Protein AF-A0AA39MHY5-F1 (afdb_monomer_lite)

pLDDT: mean 78.63, std 19.0, range [29.89, 97.12]

Secondary structure (DSSP, 8-state):
--------------HHHHHHHHHHHHHHHSS-HHHHHHHHTPPPPPTTS-----HHHHHHHHHHHTT-SSS-HHHHHHHHHH-TTSS--TTSTTGGGGGGTT-SSS-GGG--SHHHHHHHHHHHHHHHHHHHHHHHHH---TT-TT--HHHHHHHTT--S------HHHHHT--GGGGS--

Radius of gyration: 25.55 Å; chains: 1; bounding box: 52×38×92 Å

Structure (mmCIF, N/CA/C/O backbone):
data_AF-A0AA39MHY5-F1
#
_entry.id   AF-A0AA39MHY5-F1
#
loop_
_atom_site.group_PDB
_atom_site.id
_atom_site.type_symbol
_atom_site.label_atom_id
_atom_site.label_alt_id
_atom_site.label_comp_id
_atom_site.label_asym_id
_atom_site.label_entity_id
_atom_site.label_seq_id
_atom_site.pdbx_PDB_ins_code
_atom_site.Cartn_x
_atom_site.Cartn_y
_atom_site.Cartn_z
_atom_site.occupancy
_atom_site.B_iso_or_equiv
_atom_site.auth_seq_id
_atom_site.auth_comp_id
_atom_site.auth_asym_id
_atom_site.auth_atom_id
_atom_site.pdbx_PDB_model_num
ATOM 1 N N . PHE A 1 1 ? -5.073 -15.872 57.363 1.00 37.84 1 PHE A N 1
ATOM 2 C CA . PHE A 1 1 ? -6.013 -16.044 56.240 1.00 37.84 1 PHE A CA 1
ATOM 3 C C . PHE A 1 1 ? -5.873 -14.851 55.302 1.00 37.84 1 PHE A C 1
ATOM 5 O O . PHE A 1 1 ? -6.362 -13.777 55.618 1.00 37.84 1 PHE A O 1
ATOM 12 N N . GLN A 1 2 ? -5.105 -14.996 54.217 1.00 38.94 2 GLN A N 1
ATOM 13 C CA . GLN A 1 2 ? -4.982 -13.965 53.181 1.00 38.94 2 GLN A CA 1
ATOM 14 C C . GLN A 1 2 ? -6.192 -14.073 52.256 1.00 38.94 2 GLN A C 1
ATOM 16 O O . GLN A 1 2 ? -6.377 -15.092 51.593 1.00 38.94 2 GLN A O 1
ATOM 21 N N . HIS A 1 3 ? -7.022 -13.033 52.240 1.00 42.28 3 HIS A N 1
ATOM 22 C CA . HIS A 1 3 ? -8.117 -12.915 51.291 1.00 42.28 3 HIS A CA 1
ATOM 23 C C . HIS A 1 3 ? -7.547 -12.802 49.877 1.00 42.28 3 HIS A C 1
ATOM 25 O O . HIS A 1 3 ? -6.950 -11.794 49.502 1.00 42.28 3 HIS A O 1
ATOM 31 N N . SER A 1 4 ? -7.721 -13.867 49.102 1.00 48.19 4 SER A N 1
ATOM 32 C CA . SER A 1 4 ? -7.531 -13.870 47.659 1.00 48.19 4 SER A CA 1
ATOM 33 C C . SER A 1 4 ? -8.543 -12.893 47.064 1.00 48.19 4 SER A C 1
ATOM 35 O O . SER A 1 4 ? -9.748 -13.136 47.127 1.00 48.19 4 SER A O 1
ATOM 37 N N . GLN A 1 5 ? -8.075 -11.765 46.530 1.00 49.53 5 GLN A N 1
ATOM 38 C CA . GLN A 1 5 ? -8.948 -10.895 45.751 1.00 49.53 5 GLN A CA 1
ATOM 39 C C . GLN A 1 5 ? -9.446 -11.667 44.518 1.00 49.53 5 GLN A C 1
ATOM 41 O O . GLN A 1 5 ? -8.649 -12.357 43.870 1.00 49.53 5 GLN A O 1
ATOM 46 N N . PRO A 1 6 ? -10.745 -11.588 44.187 1.00 42.88 6 PRO A N 1
ATOM 47 C CA . PRO A 1 6 ? -11.265 -12.227 42.993 1.00 42.88 6 PRO A CA 1
ATOM 48 C C . PRO A 1 6 ? -10.609 -11.581 41.772 1.00 42.88 6 PRO A C 1
ATOM 50 O O . PRO A 1 6 ? -10.569 -10.357 41.649 1.00 42.88 6 PRO A O 1
ATOM 53 N N . ARG A 1 7 ? -10.085 -12.410 40.863 1.00 46.78 7 ARG A N 1
ATOM 54 C CA . ARG A 1 7 ? -9.694 -11.961 39.525 1.00 46.78 7 ARG A CA 1
ATOM 55 C C . ARG A 1 7 ? -10.945 -11.392 38.867 1.00 46.78 7 ARG A C 1
ATOM 57 O O . ARG A 1 7 ? -11.808 -12.149 38.433 1.00 46.78 7 ARG A O 1
ATOM 64 N N . ILE A 1 8 ? -11.041 -10.067 38.832 1.00 46.19 8 ILE A N 1
ATOM 65 C CA . ILE A 1 8 ? -12.005 -9.356 38.005 1.00 46.19 8 ILE A CA 1
ATOM 66 C C . ILE A 1 8 ? -11.677 -9.787 36.578 1.00 46.19 8 ILE A C 1
ATOM 68 O O . ILE A 1 8 ? -10.633 -9.431 36.032 1.00 46.19 8 ILE A O 1
ATOM 72 N N . HIS A 1 9 ? -12.510 -10.661 36.018 1.00 48.62 9 HIS A N 1
ATOM 73 C CA . HIS A 1 9 ? -12.473 -10.945 34.597 1.00 48.62 9 HIS A CA 1
ATOM 74 C C . HIS A 1 9 ? -12.696 -9.606 33.901 1.00 48.62 9 HIS A C 1
ATOM 76 O O . HIS A 1 9 ? -13.787 -9.051 34.002 1.00 48.62 9 HIS A O 1
ATOM 82 N N . SER A 1 10 ? -11.666 -9.070 33.241 1.00 57.50 10 SER A N 1
ATOM 83 C CA . SER A 1 10 ? -11.870 -7.951 32.328 1.00 57.50 10 SER A CA 1
ATOM 84 C C . SER A 1 10 ? -12.930 -8.396 31.327 1.00 57.50 10 SER A C 1
ATOM 86 O O . SER A 1 10 ? -12.810 -9.491 30.756 1.00 57.50 10 SER A O 1
ATOM 88 N N . GLU A 1 11 ? -13.979 -7.595 31.158 1.00 59.25 11 GLU A N 1
ATOM 89 C CA . GLU A 1 11 ? -15.003 -7.850 30.154 1.00 59.25 11 GLU A CA 1
ATOM 90 C C . GLU A 1 11 ? -14.309 -8.147 28.821 1.00 59.25 11 GLU A C 1
ATOM 92 O O . GLU A 1 11 ? -13.326 -7.504 28.439 1.00 59.25 11 GLU A O 1
ATOM 97 N N . LYS A 1 12 ? -14.727 -9.229 28.158 1.00 66.69 12 LYS A N 1
ATOM 98 C CA . LYS A 1 12 ? -14.141 -9.615 26.876 1.00 66.69 12 LYS A CA 1
ATOM 99 C C . LYS A 1 12 ? -14.577 -8.578 25.849 1.00 66.69 12 LYS A C 1
ATOM 101 O O . LYS A 1 12 ? -15.608 -8.766 25.214 1.00 66.69 12 LYS A O 1
ATOM 106 N N . HIS A 1 13 ? -13.776 -7.530 25.686 1.00 73.12 13 HIS A N 1
ATOM 107 C CA . HIS A 1 13 ? -14.016 -6.525 24.664 1.00 73.12 13 HIS A CA 1
ATOM 108 C C . HIS A 1 13 ? -14.178 -7.187 23.300 1.00 73.12 13 HIS A C 1
ATOM 110 O O . HIS A 1 13 ? -13.369 -8.049 22.909 1.00 73.12 13 HIS A O 1
ATOM 116 N N . SER A 1 14 ? -15.222 -6.781 22.580 1.00 90.56 14 SER A N 1
ATOM 117 C CA . SER A 1 14 ? -15.413 -7.209 21.200 1.00 90.56 14 SER A CA 1
ATOM 118 C C . SER A 1 14 ? -14.235 -6.725 20.337 1.00 90.56 14 SER A C 1
ATOM 120 O O . SER A 1 14 ? -13.555 -5.756 20.686 1.00 90.56 14 SER A O 1
ATOM 122 N N . PRO A 1 15 ? -13.932 -7.379 19.200 1.00 88.06 15 PRO A N 1
ATOM 123 C CA . PRO A 1 15 ? -12.872 -6.911 18.305 1.00 88.06 15 PRO A CA 1
ATOM 124 C C . PRO A 1 15 ? -13.032 -5.442 17.883 1.00 88.06 15 PRO A C 1
ATOM 126 O O . PRO A 1 15 ? -12.032 -4.752 17.709 1.00 88.06 15 PRO A O 1
ATOM 129 N N . ASN A 1 16 ? -14.275 -4.968 17.765 1.00 90.88 16 ASN A N 1
ATOM 130 C CA . ASN A 1 16 ? -14.584 -3.586 17.407 1.00 90.88 16 ASN A CA 1
ATOM 131 C C . ASN A 1 16 ? -14.290 -2.618 18.556 1.00 90.88 16 ASN A C 1
ATOM 133 O O . ASN A 1 16 ? -13.691 -1.581 18.313 1.00 90.88 16 ASN A O 1
ATOM 137 N N . GLU A 1 17 ? -14.631 -2.970 19.797 1.00 93.12 17 GLU A N 1
ATOM 138 C CA . GLU A 1 17 ? -14.295 -2.144 20.968 1.00 93.12 17 GLU A CA 1
ATOM 139 C C . GLU A 1 17 ? -12.784 -2.005 21.147 1.00 93.12 17 GLU A C 1
ATOM 141 O O . GLU A 1 17 ? -12.287 -0.905 21.363 1.00 93.12 17 GLU A O 1
ATOM 146 N N . LYS A 1 18 ? -12.037 -3.105 20.973 1.00 92.31 18 LYS A N 1
ATOM 147 C CA . LYS A 1 18 ? -10.566 -3.066 21.008 1.00 92.31 18 LYS A CA 1
ATOM 148 C C . LYS A 1 18 ? -9.991 -2.169 19.917 1.00 92.31 18 LYS A C 1
ATOM 150 O O . LYS A 1 18 ? -8.970 -1.526 20.128 1.00 92.31 18 LYS A O 1
ATOM 155 N N . MET A 1 19 ? -10.605 -2.174 18.734 1.00 93.81 19 MET A N 1
ATOM 156 C CA . MET A 1 19 ? -10.189 -1.307 17.636 1.00 93.81 19 MET A CA 1
ATOM 157 C C . MET A 1 19 ? -10.476 0.159 17.965 1.00 93.81 19 MET A C 1
ATOM 159 O O . MET A 1 19 ? -9.593 0.990 17.783 1.00 93.81 19 MET A O 1
ATOM 163 N N . GLU A 1 20 ? -11.669 0.465 18.476 1.00 94.62 20 GLU A N 1
ATOM 164 C CA . GLU A 1 20 ? -12.068 1.831 18.824 1.00 94.62 20 GLU A CA 1
ATOM 165 C C . GLU A 1 20 ? -11.138 2.429 19.884 1.00 94.62 20 GLU A C 1
ATOM 167 O O . GLU A 1 20 ? -10.606 3.514 19.681 1.00 94.62 20 GLU A O 1
ATOM 172 N N . GLU A 1 21 ? -10.824 1.678 20.945 1.00 95.50 21 GLU A N 1
ATOM 173 C CA . GLU A 1 21 ? -9.896 2.119 21.995 1.00 95.50 21 GLU A CA 1
ATOM 174 C C . GLU A 1 21 ? -8.511 2.485 21.428 1.00 95.50 21 GLU A C 1
ATOM 176 O O . GLU A 1 21 ? -7.915 3.506 21.784 1.00 95.50 21 GLU A O 1
ATOM 181 N N . VAL A 1 22 ? -7.995 1.675 20.498 1.00 94.44 22 VAL A N 1
ATOM 182 C CA . VAL A 1 22 ? -6.712 1.946 19.835 1.00 94.44 22 VAL A CA 1
ATOM 183 C C . VAL A 1 22 ? -6.807 3.181 18.937 1.00 94.44 22 VAL A C 1
ATOM 185 O O . VAL A 1 22 ? -5.886 4.001 18.933 1.00 94.44 22 VAL A O 1
ATOM 188 N N . LEU A 1 23 ? -7.899 3.340 18.186 1.00 94.50 23 LEU A N 1
ATOM 189 C CA . LEU A 1 23 ? -8.106 4.500 17.318 1.00 94.50 23 LEU A CA 1
ATOM 190 C C . LEU A 1 23 ? -8.244 5.794 18.126 1.00 94.50 23 LEU A C 1
ATOM 192 O O . LEU A 1 23 ? -7.637 6.799 17.753 1.00 94.50 23 LEU A O 1
ATOM 196 N N . GLU A 1 24 ? -8.951 5.766 19.255 1.00 95.44 24 GLU A N 1
ATOM 197 C CA . GLU A 1 24 ? -9.045 6.889 20.190 1.00 95.44 24 GLU A CA 1
ATOM 198 C C . GLU A 1 24 ? -7.672 7.260 20.758 1.00 95.44 24 GLU A C 1
ATOM 200 O O . GLU A 1 24 ? -7.298 8.438 20.780 1.00 95.44 24 GLU A O 1
ATOM 205 N N . ALA A 1 25 ? -6.881 6.265 21.169 1.00 95.75 25 ALA A N 1
ATOM 206 C CA . ALA A 1 25 ? -5.531 6.496 21.669 1.00 95.75 25 ALA A CA 1
ATOM 207 C C . ALA A 1 25 ? -4.626 7.129 20.601 1.00 95.75 25 ALA A C 1
ATOM 209 O O . ALA A 1 25 ? -3.896 8.074 20.906 1.00 95.75 25 ALA A O 1
ATOM 210 N N . ILE A 1 26 ? -4.698 6.653 19.353 1.00 95.88 26 ILE A N 1
ATOM 211 C CA . ILE A 1 26 ? -3.945 7.224 18.229 1.00 95.88 26 ILE A CA 1
ATOM 212 C C . ILE A 1 26 ? -4.394 8.661 17.966 1.00 95.88 26 ILE A C 1
ATOM 214 O O . ILE A 1 26 ? -3.545 9.542 17.907 1.00 95.88 26 ILE A O 1
ATOM 218 N N . ASN A 1 27 ? -5.702 8.914 17.874 1.00 94.69 27 ASN A N 1
ATOM 219 C CA . ASN A 1 27 ? -6.253 10.245 17.604 1.00 94.69 27 ASN A CA 1
ATOM 220 C C . ASN A 1 27 ? -5.936 11.262 18.715 1.00 94.69 27 ASN A C 1
ATOM 222 O O . ASN A 1 27 ? -5.862 12.460 18.462 1.00 94.69 27 ASN A O 1
ATOM 226 N N . ARG A 1 28 ? -5.739 10.795 19.955 1.00 96.44 28 ARG A N 1
ATOM 227 C CA . ARG A 1 28 ? -5.335 11.641 21.087 1.00 96.44 28 ARG A CA 1
ATOM 228 C C . ARG A 1 28 ? -3.835 11.942 21.109 1.00 96.44 28 ARG A C 1
ATOM 230 O O . ARG A 1 28 ? -3.448 13.016 21.559 1.00 96.44 28 ARG A O 1
ATOM 237 N N . LEU A 1 29 ? -2.994 10.977 20.731 1.00 96.12 29 LEU A N 1
ATOM 238 C CA . LEU A 1 29 ? -1.537 11.049 20.919 1.00 96.12 29 LEU A CA 1
ATOM 239 C C . LEU A 1 29 ? -0.765 11.441 19.651 1.00 96.12 29 LEU A C 1
ATOM 241 O O . LEU A 1 29 ? 0.384 11.864 19.758 1.00 96.12 29 LEU A O 1
ATOM 245 N N . TYR A 1 30 ? -1.370 11.292 18.474 1.00 95.06 30 TYR A N 1
ATOM 246 C CA . TYR A 1 30 ? -0.745 11.527 17.175 1.00 95.06 30 TYR A CA 1
ATOM 247 C C . TYR A 1 30 ? -1.695 12.291 16.251 1.00 95.06 30 TYR A C 1
ATOM 249 O O . TYR A 1 30 ? -2.907 12.115 16.306 1.00 95.06 30 TYR A O 1
ATOM 257 N N . ASP A 1 31 ? -1.137 13.067 15.320 1.00 93.88 31 ASP A N 1
ATOM 258 C CA . ASP A 1 31 ? -1.939 13.838 14.355 1.00 93.88 31 ASP A CA 1
ATOM 259 C C . ASP A 1 31 ? -2.717 12.949 13.374 1.00 93.88 31 ASP A C 1
ATOM 261 O O . ASP A 1 31 ? -3.699 13.367 12.763 1.00 93.88 31 ASP A O 1
ATOM 265 N N . SER A 1 32 ? -2.231 11.726 13.145 1.00 93.56 32 SER A N 1
ATOM 266 C CA . SER A 1 32 ? -2.868 10.756 12.260 1.00 93.56 32 SER A CA 1
ATOM 267 C C . SER A 1 32 ? -2.348 9.342 12.502 1.00 93.56 32 SER A C 1
ATOM 269 O O . SER A 1 32 ? -1.254 9.137 13.035 1.00 93.56 32 SER A O 1
ATOM 271 N N . PHE A 1 33 ? -3.084 8.354 11.983 1.00 93.75 33 PHE A N 1
ATOM 272 C CA . PHE A 1 33 ? -2.588 6.980 11.870 1.00 93.75 33 PHE A CA 1
ATOM 273 C C . PHE A 1 33 ? -1.264 6.899 11.094 1.00 93.75 33 PHE A C 1
ATOM 275 O O . PHE A 1 33 ? -0.402 6.099 11.441 1.00 93.75 33 PHE A O 1
ATOM 282 N N . GLY A 1 34 ? -1.076 7.739 10.068 1.00 92.94 34 GLY A N 1
ATOM 283 C CA . GLY A 1 34 ? 0.166 7.784 9.293 1.00 92.94 34 GLY A CA 1
ATOM 284 C C . GLY A 1 34 ? 1.367 8.218 10.136 1.00 92.94 34 GLY A C 1
ATOM 285 O O . GLY A 1 34 ? 2.413 7.582 10.066 1.00 92.94 34 GLY A O 1
ATOM 286 N N . HIS A 1 35 ? 1.198 9.238 10.984 1.00 93.94 35 HIS A N 1
ATOM 287 C CA . HIS A 1 35 ? 2.237 9.681 11.919 1.00 93.94 35 HIS A CA 1
ATOM 288 C C . HIS A 1 35 ? 2.597 8.546 12.894 1.00 93.94 35 HIS A C 1
ATOM 290 O O . HIS A 1 35 ? 3.767 8.180 13.005 1.00 93.94 35 HIS A O 1
ATOM 296 N N . PHE A 1 36 ? 1.594 7.911 13.511 1.00 95.19 36 PHE A N 1
ATOM 297 C CA . PHE A 1 36 ? 1.815 6.740 14.365 1.00 95.19 36 PHE A CA 1
ATOM 298 C C . PHE A 1 36 ? 2.563 5.615 13.632 1.00 95.19 36 PHE A C 1
ATOM 300 O O . PHE A 1 36 ? 3.546 5.093 14.151 1.00 95.19 36 PHE A O 1
ATOM 307 N N . ALA A 1 37 ? 2.131 5.252 12.420 1.00 93.88 37 ALA A N 1
ATOM 308 C CA . ALA A 1 37 ? 2.734 4.168 11.651 1.00 93.88 37 ALA A CA 1
ATOM 309 C C . ALA A 1 37 ? 4.198 4.458 11.284 1.00 93.88 37 ALA A C 1
ATOM 311 O O . ALA A 1 37 ? 5.024 3.551 11.355 1.00 93.88 37 ALA A O 1
ATOM 312 N N . CYS A 1 38 ? 4.535 5.706 10.940 1.00 92.06 38 CYS A N 1
ATOM 313 C CA . CYS A 1 38 ? 5.914 6.115 10.668 1.00 92.06 38 CYS A CA 1
ATOM 314 C C . CYS A 1 38 ? 6.813 5.978 11.903 1.00 92.06 38 CYS A C 1
ATOM 316 O O . CYS A 1 38 ? 7.908 5.437 11.790 1.00 92.06 38 CYS A O 1
ATOM 318 N N . GLU A 1 39 ? 6.358 6.417 13.081 1.00 90.88 39 GLU A N 1
ATOM 319 C CA . GLU A 1 39 ? 7.127 6.253 14.324 1.00 90.88 39 GLU A CA 1
ATOM 320 C C . GLU A 1 39 ? 7.184 4.780 14.769 1.00 90.88 39 GLU A C 1
ATOM 322 O O . GLU A 1 39 ? 8.220 4.309 15.233 1.00 90.88 39 GLU A O 1
ATOM 327 N N . PHE A 1 40 ? 6.115 4.005 14.559 1.00 91.81 40 PHE A N 1
ATOM 328 C CA . PHE A 1 40 ? 6.108 2.569 14.844 1.00 91.81 40 PHE A CA 1
ATOM 329 C C . PHE A 1 40 ? 7.067 1.781 13.937 1.00 91.81 40 PHE A C 1
ATOM 331 O O . PHE A 1 40 ? 7.712 0.847 14.404 1.00 91.81 40 PHE A O 1
ATOM 338 N N . LEU A 1 41 ? 7.185 2.147 12.660 1.00 91.94 41 LEU A N 1
ATOM 339 C CA . LEU A 1 41 ? 8.039 1.463 11.678 1.00 91.94 41 LEU A CA 1
ATOM 340 C C . LEU A 1 41 ? 9.445 2.065 11.553 1.00 91.94 41 LEU A C 1
ATOM 342 O O . LEU A 1 41 ? 10.215 1.630 10.699 1.00 91.94 41 LEU A O 1
ATOM 346 N N . LYS A 1 42 ? 9.780 3.063 12.372 1.00 87.69 42 LYS A N 1
ATOM 347 C CA . LYS A 1 42 ? 11.084 3.722 12.352 1.00 87.69 42 LYS A CA 1
ATOM 348 C C . LYS A 1 42 ? 12.196 2.723 12.657 1.00 87.69 42 LYS A C 1
ATOM 350 O O . LYS A 1 42 ? 12.103 1.948 13.610 1.00 87.69 42 LYS A O 1
ATOM 355 N N . ASP A 1 43 ? 13.249 2.763 11.845 1.00 82.19 43 ASP A N 1
ATOM 356 C CA . ASP A 1 43 ? 14.394 1.873 12.005 1.00 82.19 43 ASP A CA 1
ATOM 357 C C . ASP A 1 43 ? 15.056 2.052 13.375 1.00 82.19 43 ASP A C 1
ATOM 359 O O . ASP A 1 43 ? 15.220 3.165 13.889 1.00 82.19 43 ASP A O 1
ATOM 363 N N . PHE A 1 44 ? 15.495 0.931 13.944 1.00 78.31 44 PHE A N 1
ATOM 364 C CA . PHE A 1 44 ? 16.285 0.950 15.164 1.00 78.31 44 PHE A CA 1
ATOM 365 C C . PHE A 1 44 ? 17.669 1.546 14.880 1.00 78.31 44 PHE A C 1
ATOM 367 O O . PHE A 1 44 ? 18.288 1.211 13.862 1.00 78.31 44 PHE A O 1
ATOM 374 N N . PRO A 1 45 ? 18.186 2.404 15.775 1.00 74.94 45 PRO A N 1
ATOM 375 C CA . PRO A 1 45 ? 19.517 2.966 15.620 1.00 74.94 45 PRO A CA 1
ATOM 376 C C . PRO A 1 45 ? 20.578 1.875 15.438 1.00 74.94 45 PRO A C 1
ATOM 378 O O . PRO A 1 45 ? 20.525 0.802 16.047 1.00 74.94 45 PRO A O 1
ATOM 381 N N . ARG A 1 46 ? 21.585 2.161 14.607 1.00 69.25 46 ARG A N 1
ATOM 382 C CA . ARG A 1 46 ? 22.759 1.285 14.477 1.00 69.25 46 ARG A CA 1
ATOM 383 C C . ARG A 1 46 ? 23.552 1.295 15.789 1.00 69.25 46 ARG A C 1
ATOM 385 O O . ARG A 1 46 ? 23.432 2.228 16.574 1.00 69.25 46 ARG A O 1
ATOM 392 N N . ARG A 1 47 ? 24.387 0.265 15.994 1.00 60.31 47 ARG A N 1
ATOM 393 C CA . ARG A 1 47 ? 25.100 -0.140 17.237 1.00 60.31 47 ARG A CA 1
ATOM 394 C C . ARG A 1 47 ? 25.864 0.935 18.054 1.00 60.31 47 ARG A C 1
ATOM 396 O O . ARG A 1 47 ? 26.482 0.570 19.046 1.00 60.31 47 ARG A O 1
ATOM 403 N N . SER A 1 48 ? 25.832 2.215 17.693 1.00 61.91 48 SER A N 1
ATOM 404 C CA . SER A 1 48 ? 26.471 3.321 18.417 1.00 61.91 48 SER A CA 1
ATOM 405 C C . SER A 1 48 ? 25.493 4.358 18.987 1.00 61.91 48 SER A C 1
ATOM 407 O O . SER A 1 48 ? 25.902 5.153 19.831 1.00 61.91 48 SER A O 1
ATOM 409 N N . ASP A 1 49 ? 24.232 4.371 18.553 1.00 72.88 49 ASP A N 1
ATOM 410 C CA . ASP A 1 49 ? 23.270 5.394 18.966 1.00 72.88 49 ASP A CA 1
ATOM 411 C C . ASP A 1 49 ? 22.387 4.894 20.113 1.00 72.88 49 ASP A C 1
ATOM 413 O O . ASP A 1 49 ? 22.021 3.716 20.189 1.00 72.88 49 ASP A O 1
ATOM 417 N N . LYS A 1 50 ? 22.037 5.802 21.030 1.00 74.75 50 LYS A N 1
ATOM 418 C CA . LYS A 1 50 ? 21.147 5.484 22.148 1.00 74.75 50 LYS A CA 1
ATOM 419 C C . LYS A 1 50 ? 19.762 5.151 21.604 1.00 74.75 50 LYS A C 1
ATOM 421 O O . LYS A 1 50 ? 19.056 6.016 21.090 1.00 74.75 50 LYS A O 1
ATOM 426 N N . ASP A 1 51 ? 19.376 3.892 21.752 1.00 76.69 51 ASP A N 1
ATOM 427 C CA . ASP A 1 51 ? 18.064 3.435 21.336 1.00 76.69 51 ASP A CA 1
ATOM 428 C C . ASP A 1 51 ? 16.984 3.901 22.327 1.00 76.69 51 ASP A C 1
ATOM 430 O O . ASP A 1 51 ? 16.887 3.404 23.453 1.00 76.69 51 ASP A O 1
ATOM 434 N N . ASN A 1 52 ? 16.175 4.868 21.892 1.00 80.19 52 ASN A N 1
ATOM 435 C CA . ASN A 1 52 ? 15.086 5.453 22.674 1.00 80.19 52 ASN A CA 1
ATOM 436 C C . ASN A 1 52 ? 13.775 4.650 22.583 1.00 80.19 52 ASN A C 1
ATOM 438 O O . ASN A 1 52 ? 12.795 5.021 23.231 1.00 80.19 52 ASN A O 1
ATOM 442 N N . HIS A 1 53 ? 13.729 3.566 21.802 1.00 84.19 53 HIS A N 1
ATOM 443 C CA . HIS A 1 53 ? 12.523 2.756 21.672 1.00 84.19 53 HIS A CA 1
ATOM 444 C C . HIS A 1 53 ? 12.204 2.000 22.967 1.00 84.19 53 HIS A C 1
ATOM 446 O O . HIS A 1 53 ? 13.084 1.510 23.682 1.00 84.19 53 HIS A O 1
ATOM 452 N N . SER A 1 54 ? 10.911 1.876 23.264 1.00 87.94 54 SER A N 1
ATOM 453 C CA . SER A 1 54 ? 10.442 1.096 24.407 1.00 87.94 54 SER A CA 1
ATOM 454 C C . SER A 1 54 ? 10.658 -0.405 24.180 1.00 87.94 54 SER A C 1
ATOM 456 O O . SER A 1 54 ? 10.722 -0.884 23.047 1.00 87.94 54 SER A O 1
ATOM 458 N N . ASN A 1 55 ? 10.701 -1.185 25.265 1.00 88.06 55 ASN A N 1
ATOM 459 C CA . AS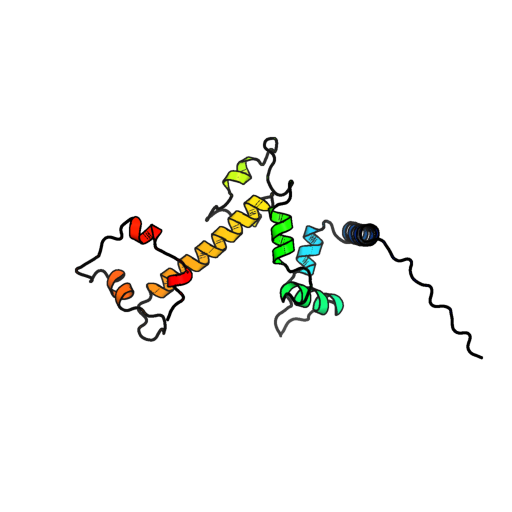N A 1 55 ? 10.772 -2.649 25.168 1.00 88.06 55 ASN A CA 1
ATOM 460 C C . ASN A 1 55 ? 9.597 -3.241 24.374 1.00 88.06 55 ASN A C 1
ATOM 462 O O . ASN A 1 55 ? 9.765 -4.235 23.673 1.00 88.06 55 ASN A O 1
ATOM 466 N N . LEU A 1 56 ? 8.418 -2.617 24.457 1.00 89.62 56 LEU A N 1
ATOM 467 C CA . LEU A 1 56 ? 7.241 -3.050 23.710 1.00 89.62 56 LEU A CA 1
ATOM 468 C C . LEU A 1 56 ? 7.431 -2.837 22.203 1.00 89.62 56 LEU A C 1
ATOM 470 O O . LEU A 1 56 ? 7.176 -3.750 21.422 1.00 89.62 56 LEU A O 1
ATOM 474 N N . HIS A 1 57 ? 7.937 -1.670 21.800 1.00 89.25 57 HIS A N 1
ATOM 475 C CA . HIS A 1 57 ? 8.218 -1.361 20.396 1.00 89.25 57 HIS A CA 1
ATOM 476 C C . HIS A 1 57 ? 9.258 -2.323 19.801 1.00 89.25 57 HIS A C 1
ATOM 478 O O . HIS A 1 57 ? 9.004 -2.938 18.763 1.00 89.25 57 HIS A O 1
ATOM 484 N N . ARG A 1 58 ? 10.350 -2.574 20.537 1.00 87.31 58 ARG A N 1
ATOM 485 C CA . ARG A 1 58 ? 11.390 -3.556 20.176 1.00 87.31 58 ARG A CA 1
ATOM 486 C C . ARG A 1 58 ? 10.880 -4.989 20.049 1.00 87.31 58 ARG A C 1
ATOM 488 O O . ARG A 1 58 ? 11.487 -5.789 19.348 1.00 87.31 58 ARG A O 1
ATOM 495 N N . CYS A 1 59 ? 9.797 -5.333 20.735 1.00 88.50 59 CYS A N 1
ATOM 496 C CA . CYS A 1 59 ? 9.165 -6.639 20.606 1.00 88.50 59 CYS A CA 1
ATOM 497 C C . CYS A 1 59 ? 8.233 -6.672 19.386 1.00 88.50 59 CYS A C 1
ATOM 499 O O . CYS A 1 59 ? 8.347 -7.541 18.524 1.00 88.50 59 CYS A O 1
ATOM 501 N N . MET A 1 60 ? 7.331 -5.696 19.279 1.00 91.81 60 MET A N 1
ATOM 502 C CA . MET A 1 60 ? 6.238 -5.728 18.309 1.00 91.81 60 MET A CA 1
ATOM 503 C C . MET A 1 60 ? 6.690 -5.487 16.868 1.00 91.81 60 MET A C 1
ATOM 505 O O . MET A 1 60 ? 6.304 -6.257 15.985 1.00 91.81 60 MET A O 1
ATOM 509 N N . ALA A 1 61 ? 7.491 -4.447 16.613 1.00 91.06 61 ALA A N 1
ATOM 510 C CA . ALA A 1 61 ? 7.849 -4.071 15.245 1.00 91.06 61 ALA A CA 1
ATOM 511 C C . ALA A 1 61 ? 8.671 -5.172 14.539 1.00 91.06 61 ALA A C 1
ATOM 513 O O . ALA A 1 61 ? 8.269 -5.592 13.448 1.00 91.06 61 ALA A O 1
ATOM 514 N N . PRO A 1 62 ? 9.724 -5.757 15.151 1.00 90.75 62 PRO A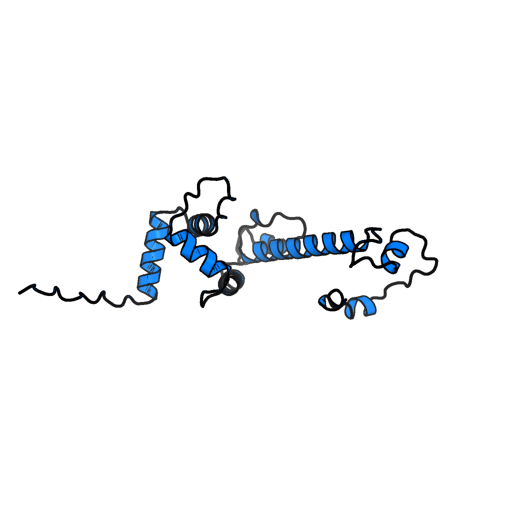 N 1
ATOM 515 C CA . PRO A 1 62 ? 10.440 -6.876 14.543 1.00 90.75 62 PRO A CA 1
ATOM 516 C C . PRO A 1 62 ? 9.580 -8.128 14.372 1.00 90.75 62 PRO A C 1
ATOM 518 O O . PRO A 1 62 ? 9.664 -8.764 13.323 1.00 90.75 62 PRO A O 1
ATOM 521 N N . CYS A 1 63 ? 8.725 -8.487 15.340 1.00 90.75 63 CYS A N 1
ATOM 522 C CA . CYS A 1 63 ? 7.830 -9.647 15.201 1.00 90.75 63 CYS A CA 1
ATOM 523 C C . CYS A 1 63 ? 6.877 -9.490 14.007 1.00 90.75 63 CYS A C 1
ATOM 525 O O . CYS A 1 63 ? 6.638 -10.443 13.260 1.00 90.75 63 CYS A O 1
ATOM 527 N N . PHE A 1 64 ? 6.349 -8.280 13.801 1.00 92.31 64 PHE A N 1
ATOM 528 C CA . PHE A 1 64 ? 5.499 -7.977 12.656 1.00 92.31 64 PHE A CA 1
ATOM 529 C C . PHE A 1 64 ? 6.278 -8.052 11.336 1.00 92.31 64 PHE A C 1
ATOM 531 O O . PHE A 1 64 ? 5.883 -8.791 10.434 1.00 92.31 64 PHE A O 1
ATOM 538 N N . LEU A 1 65 ? 7.415 -7.355 11.236 1.00 91.06 65 LEU A N 1
ATOM 539 C CA . LEU A 1 65 ? 8.202 -7.260 10.000 1.00 91.06 65 LEU A CA 1
ATOM 540 C C . LEU A 1 65 ? 8.903 -8.570 9.609 1.00 91.06 65 LEU A C 1
ATOM 542 O O . LEU A 1 65 ? 9.054 -8.849 8.423 1.00 91.06 65 LEU A O 1
ATOM 546 N N . SER A 1 66 ? 9.272 -9.407 10.582 1.00 90.50 66 SER A N 1
ATOM 547 C CA . SER A 1 66 ? 9.855 -10.73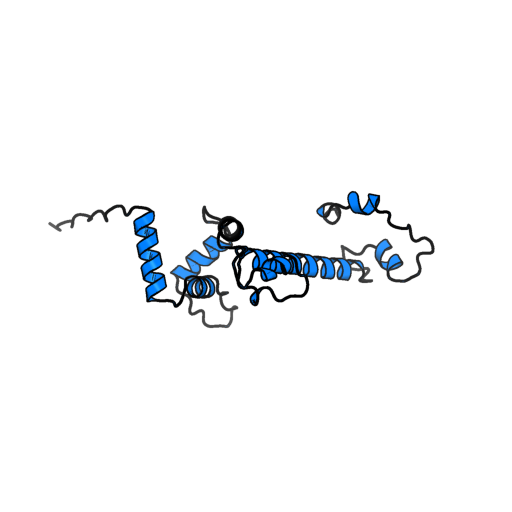8 10.343 1.00 90.50 66 SER A CA 1
ATOM 548 C C . SER A 1 66 ? 8.818 -11.825 10.033 1.00 90.50 66 SER A C 1
ATOM 550 O O . SER A 1 66 ? 9.187 -12.967 9.767 1.00 90.50 66 SER A O 1
ATOM 552 N N . GLY A 1 67 ? 7.520 -11.496 10.050 1.00 87.00 67 GLY A N 1
ATOM 553 C CA . GLY A 1 67 ? 6.448 -12.431 9.702 1.00 87.00 67 GLY A CA 1
ATOM 554 C C . GLY A 1 67 ? 6.126 -13.472 10.778 1.00 87.00 67 GLY A C 1
ATOM 555 O O . GLY A 1 67 ? 5.496 -14.479 10.464 1.00 87.00 67 GLY A O 1
ATOM 556 N N . GLN A 1 68 ? 6.524 -13.234 12.032 1.00 88.56 68 GLN A N 1
ATOM 557 C CA . GLN A 1 68 ? 6.192 -14.096 13.178 1.00 88.56 68 GLN A CA 1
ATOM 558 C C . GLN A 1 68 ? 4.741 -13.926 13.654 1.00 88.56 68 GLN A C 1
ATOM 560 O O . GLN A 1 68 ? 4.241 -14.704 14.464 1.00 88.56 68 GLN A O 1
ATOM 565 N N . THR A 1 69 ? 4.052 -12.903 13.155 1.00 91.25 69 THR A N 1
ATOM 566 C CA . THR A 1 69 ? 2.640 -12.642 13.438 1.00 91.25 69 THR A CA 1
ATOM 567 C C . THR A 1 69 ? 1.731 -13.337 12.421 1.00 91.25 69 THR A C 1
ATOM 569 O O . THR A 1 69 ? 2.118 -13.596 11.281 1.00 91.25 69 THR A O 1
ATOM 572 N N . SER A 1 70 ? 0.488 -13.629 12.819 1.00 90.12 70 SER A N 1
ATOM 573 C CA . SER A 1 70 ? -0.509 -14.251 11.933 1.00 90.12 70 SER A CA 1
ATOM 574 C C . SER A 1 70 ? -0.849 -13.375 10.722 1.00 90.12 70 SER A C 1
ATOM 576 O O . SER A 1 70 ? -1.093 -13.886 9.629 1.00 90.12 70 SER A O 1
ATOM 578 N N . GLN A 1 71 ? -0.840 -12.053 10.909 1.00 91.12 71 GLN A N 1
ATOM 579 C CA . GLN A 1 71 ? -1.052 -11.073 9.853 1.00 91.12 71 GLN A CA 1
ATOM 580 C C . GLN A 1 71 ? 0.281 -10.501 9.389 1.00 91.12 71 GLN A C 1
ATOM 582 O O . GLN A 1 71 ? 0.911 -9.715 10.086 1.00 91.12 71 GLN A O 1
ATOM 587 N N . LYS A 1 72 ? 0.697 -10.889 8.183 1.00 93.25 72 LYS A N 1
ATOM 588 C CA . LYS A 1 72 ? 1.970 -10.468 7.599 1.00 93.25 72 LYS A CA 1
ATOM 589 C C . LYS A 1 72 ? 1.881 -9.038 7.048 1.00 93.25 72 LYS A C 1
ATOM 591 O O . LYS A 1 72 ? 0.802 -8.633 6.604 1.00 93.25 72 LYS A O 1
ATOM 596 N N . PRO A 1 73 ? 3.007 -8.306 6.943 1.00 93.56 73 PRO A N 1
ATOM 597 C CA . PRO A 1 73 ? 3.031 -6.962 6.361 1.00 93.56 73 PRO A CA 1
ATOM 598 C C . PRO A 1 73 ? 2.391 -6.883 4.969 1.00 93.56 73 PRO A C 1
ATOM 600 O O . PRO A 1 73 ? 1.646 -5.950 4.673 1.00 93.56 73 PRO A O 1
ATOM 603 N N . ILE A 1 74 ? 2.591 -7.909 4.135 1.00 94.50 74 ILE A N 1
ATOM 604 C CA . ILE A 1 74 ? 1.998 -7.971 2.794 1.00 94.50 74 ILE A CA 1
ATOM 605 C C . ILE A 1 74 ? 0.463 -7.997 2.812 1.00 94.50 74 ILE A C 1
ATOM 607 O O . ILE A 1 74 ? -0.158 -7.457 1.897 1.00 94.50 74 ILE A O 1
ATOM 611 N N . HIS A 1 75 ? -0.172 -8.557 3.850 1.00 95.19 75 HIS A N 1
ATOM 612 C CA . HIS A 1 75 ? -1.632 -8.521 3.977 1.00 95.19 75 HIS A CA 1
ATOM 613 C C . HIS A 1 75 ? -2.117 -7.082 4.173 1.00 95.19 75 HIS A C 1
ATOM 615 O O . HIS A 1 75 ? -3.066 -6.661 3.517 1.00 95.19 75 HIS A O 1
ATOM 621 N N . VAL A 1 76 ? -1.423 -6.303 5.010 1.00 94.12 76 VAL A N 1
ATOM 622 C CA . VAL A 1 76 ? -1.741 -4.888 5.247 1.00 94.12 76 VAL A CA 1
ATOM 623 C C . VAL A 1 76 ? -1.561 -4.078 3.966 1.00 94.12 76 VAL A C 1
ATOM 625 O O . VAL A 1 76 ? -2.484 -3.376 3.561 1.00 94.12 76 VAL A O 1
ATOM 628 N N . VAL A 1 77 ? -0.432 -4.243 3.269 1.00 95.56 77 VAL A N 1
ATOM 629 C CA . VAL A 1 77 ? -0.182 -3.572 1.980 1.00 95.56 77 VAL A CA 1
ATOM 630 C C . VAL A 1 77 ? -1.254 -3.934 0.947 1.00 95.56 77 VAL A C 1
ATOM 632 O O . VAL A 1 77 ? -1.750 -3.060 0.241 1.00 95.56 77 VAL A O 1
ATOM 635 N N . THR A 1 78 ? -1.671 -5.201 0.891 1.00 96.25 78 THR A N 1
ATOM 636 C CA . THR A 1 78 ? -2.733 -5.663 -0.018 1.00 96.25 78 THR A CA 1
ATOM 637 C C . THR A 1 78 ? -4.082 -5.026 0.315 1.00 96.25 78 THR A C 1
ATOM 639 O O . THR A 1 78 ? -4.792 -4.578 -0.587 1.00 96.25 78 THR A O 1
ATOM 642 N N . LEU A 1 79 ? -4.436 -4.940 1.602 1.00 96.50 79 LEU A N 1
ATOM 643 C CA . LEU A 1 79 ? -5.658 -4.272 2.055 1.00 96.50 79 LEU A CA 1
ATOM 644 C C . LEU A 1 79 ? -5.631 -2.779 1.719 1.00 96.50 79 LEU A C 1
ATOM 646 O O . LEU A 1 79 ? -6.604 -2.268 1.166 1.00 96.50 79 LEU A O 1
ATOM 650 N N . MET A 1 80 ? -4.509 -2.099 1.975 1.00 96.00 80 MET A N 1
ATOM 651 C CA . MET A 1 80 ? -4.307 -0.698 1.601 1.00 96.00 80 MET A CA 1
ATOM 652 C C . MET A 1 80 ? -4.468 -0.504 0.091 1.00 96.00 80 MET A C 1
ATOM 654 O O . MET A 1 80 ? -5.232 0.356 -0.347 1.00 96.00 80 MET A O 1
ATOM 658 N N . TYR A 1 81 ? -3.812 -1.339 -0.717 1.00 96.19 81 TYR A N 1
ATOM 659 C CA . TYR A 1 81 ? -3.877 -1.264 -2.172 1.00 96.19 81 TYR A CA 1
ATOM 660 C C . TYR A 1 81 ? -5.310 -1.452 -2.685 1.00 96.19 81 TYR A C 1
ATOM 662 O O . TYR A 1 81 ? -5.802 -0.627 -3.457 1.00 96.19 81 TYR A O 1
ATOM 670 N N . ASN A 1 82 ? -6.022 -2.475 -2.210 1.00 95.94 82 ASN A N 1
ATOM 671 C CA . ASN A 1 82 ? -7.369 -2.815 -2.678 1.00 95.94 82 ASN A CA 1
ATOM 672 C C . ASN A 1 82 ? -8.481 -1.930 -2.102 1.00 95.94 82 ASN A C 1
ATOM 674 O O . ASN A 1 82 ? -9.603 -1.950 -2.610 1.00 95.94 82 ASN A O 1
ATOM 678 N N . HIS A 1 83 ? -8.187 -1.114 -1.090 1.00 96.44 83 HIS A N 1
ATOM 679 C CA . HIS A 1 83 ? -9.187 -0.280 -0.438 1.00 96.44 83 HIS A CA 1
ATOM 680 C C . HIS A 1 83 ? -9.887 0.679 -1.414 1.00 96.44 83 HIS A C 1
ATOM 682 O O . HIS A 1 83 ? -9.266 1.268 -2.295 1.00 96.44 83 HIS A O 1
ATOM 688 N N . ARG A 1 84 ? -11.196 0.901 -1.249 1.00 94.56 84 ARG A N 1
ATOM 689 C CA . ARG A 1 84 ? -11.968 1.760 -2.171 1.00 94.56 84 ARG A CA 1
ATOM 690 C C . ARG A 1 84 ? -11.476 3.211 -2.214 1.00 94.56 84 ARG A C 1
ATOM 692 O O . ARG A 1 84 ? -11.581 3.858 -3.249 1.00 94.56 84 ARG A O 1
ATOM 699 N N . TYR A 1 85 ? -10.936 3.705 -1.098 1.00 94.56 85 TYR A N 1
ATOM 700 C CA . TYR A 1 85 ? -10.415 5.070 -0.977 1.00 94.56 85 TYR A CA 1
ATOM 701 C C . TYR A 1 85 ? -8.923 5.186 -1.307 1.00 94.56 85 TYR A C 1
ATOM 703 O O . TYR A 1 85 ? -8.378 6.283 -1.263 1.00 94.56 85 TYR A O 1
ATOM 711 N N . SER A 1 86 ? -8.243 4.085 -1.642 1.00 95.19 86 SER A N 1
ATOM 712 C CA . SER A 1 86 ? -6.817 4.144 -1.982 1.00 95.19 86 SER A CA 1
ATOM 713 C C . SER A 1 86 ? -6.552 4.698 -3.377 1.00 95.19 86 SER A C 1
ATOM 715 O O . SER A 1 86 ? -5.412 5.029 -3.678 1.00 95.19 86 SER A O 1
ATOM 717 N N . ASN A 1 87 ? -7.575 4.808 -4.226 1.00 95.38 87 ASN A N 1
ATOM 718 C CA . ASN A 1 87 ? -7.473 5.322 -5.587 1.00 95.38 87 ASN A CA 1
ATOM 719 C C . ASN A 1 87 ? -8.310 6.606 -5.724 1.00 95.38 87 ASN A C 1
ATOM 721 O O . ASN A 1 87 ? -9.415 6.646 -5.170 1.00 95.38 87 ASN A O 1
ATOM 725 N N . PRO A 1 88 ? -7.869 7.631 -6.483 1.00 94.50 88 PRO A N 1
ATOM 726 C CA . PRO A 1 88 ? -8.678 8.822 -6.694 1.00 94.50 88 PRO A CA 1
ATOM 727 C C . PRO A 1 88 ? -10.033 8.463 -7.303 1.00 94.50 88 PRO A C 1
ATOM 729 O O . PRO A 1 88 ? -10.113 7.660 -8.239 1.00 94.50 88 PRO A O 1
ATOM 732 N N . SER A 1 89 ? -11.107 9.070 -6.801 1.00 93.56 89 SER A N 1
ATOM 733 C CA . SER A 1 89 ? -12.421 9.016 -7.453 1.00 93.56 89 SER A CA 1
ATOM 734 C C . SER A 1 89 ? -12.396 9.780 -8.782 1.00 93.56 89 SER A C 1
ATOM 736 O O . SER A 1 89 ? -11.622 10.719 -8.951 1.00 93.56 89 SER A O 1
ATOM 738 N N . PHE A 1 90 ? -13.292 9.442 -9.713 1.00 89.44 90 PHE A N 1
ATOM 739 C CA . PHE A 1 90 ? -13.454 10.186 -10.970 1.00 89.44 90 PHE A CA 1
ATOM 740 C C . PHE A 1 90 ? -13.835 11.658 -10.766 1.00 89.44 90 PHE A C 1
ATOM 742 O O . PHE A 1 90 ? -13.566 12.478 -11.637 1.00 89.44 90 PHE A O 1
ATOM 749 N N . ARG A 1 91 ? -14.443 11.983 -9.619 1.00 92.75 91 ARG A N 1
ATOM 750 C CA . ARG A 1 91 ? -14.811 13.353 -9.229 1.00 92.75 91 ARG A CA 1
ATOM 751 C C . ARG A 1 91 ? -13.738 14.055 -8.389 1.00 92.75 91 ARG A C 1
ATOM 753 O O . ARG A 1 91 ? -13.945 15.185 -7.970 1.00 92.75 91 ARG A O 1
ATOM 760 N N . SER A 1 92 ? -12.629 13.380 -8.088 1.00 92.31 92 SER A N 1
ATOM 761 C CA . SER A 1 92 ? -11.543 13.959 -7.297 1.00 92.31 92 SER A CA 1
ATOM 762 C C . SER A 1 92 ? -10.763 14.977 -8.125 1.00 92.31 92 SER A C 1
ATOM 764 O O . SER A 1 92 ? -10.445 14.715 -9.284 1.00 92.31 92 SER A O 1
ATOM 766 N N . GLN A 1 93 ? -10.361 16.086 -7.503 1.00 93.69 93 GLN A N 1
ATOM 767 C CA . GLN A 1 93 ? -9.403 17.027 -8.097 1.00 93.69 93 GLN A CA 1
ATOM 768 C C . GLN A 1 93 ? -8.031 16.384 -8.375 1.00 93.69 93 GLN A C 1
ATOM 770 O O . GLN A 1 93 ? -7.286 16.855 -9.224 1.00 93.69 93 GLN A O 1
ATOM 775 N N . TYR A 1 94 ? -7.726 15.264 -7.710 1.00 93.06 94 TYR A N 1
ATOM 776 C CA . TYR A 1 94 ? -6.487 14.496 -7.868 1.00 93.06 94 TYR A CA 1
ATOM 777 C C . TYR A 1 94 ? -6.640 13.304 -8.818 1.00 93.06 94 TYR A C 1
ATOM 779 O O . TYR A 1 94 ? -5.895 12.331 -8.732 1.00 93.06 94 TYR A O 1
ATOM 787 N N . ARG A 1 95 ? -7.632 13.328 -9.716 1.00 94.19 95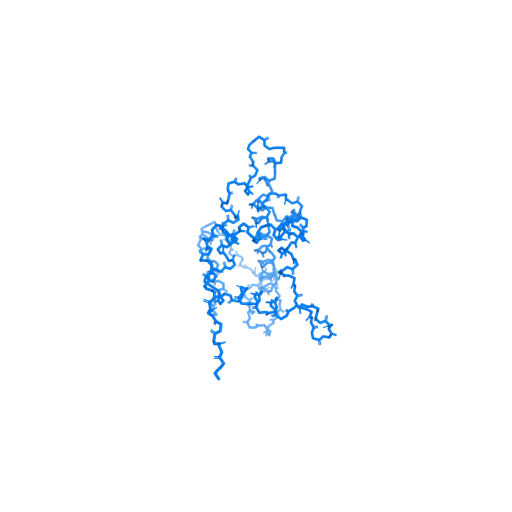 ARG A N 1
ATOM 788 C CA . ARG A 1 95 ? -7.865 12.237 -10.675 1.00 94.19 95 ARG A CA 1
ATOM 789 C C . ARG A 1 95 ? -6.614 11.902 -11.497 1.00 94.19 95 ARG A C 1
ATOM 791 O O . ARG A 1 95 ? -6.395 10.724 -11.770 1.00 94.19 95 ARG A O 1
ATOM 798 N N . SER A 1 96 ? -5.825 12.910 -11.866 1.00 93.88 96 SER A N 1
ATOM 799 C CA . SER A 1 96 ? -4.591 12.763 -12.649 1.00 93.88 96 SER A CA 1
ATOM 800 C C . SER A 1 96 ? -3.507 11.945 -11.942 1.00 93.88 96 SER A C 1
ATOM 802 O O . SER A 1 96 ? -2.647 11.386 -12.611 1.00 93.88 96 SER A O 1
ATOM 804 N N . GLU A 1 97 ? -3.563 11.778 -10.614 1.00 94.12 97 GLU A N 1
ATOM 805 C CA . GLU A 1 97 ? -2.621 10.903 -9.898 1.00 94.12 97 GLU A CA 1
ATOM 806 C C . GLU A 1 97 ? -2.719 9.444 -10.360 1.00 94.12 97 GLU A C 1
ATOM 808 O O . GLU A 1 97 ? -1.760 8.688 -10.231 1.00 94.12 97 GLU A O 1
ATOM 813 N N . ARG A 1 98 ? -3.853 9.039 -10.946 1.00 93.12 98 ARG A N 1
ATOM 814 C CA . ARG A 1 98 ? -3.997 7.713 -11.557 1.00 93.12 98 ARG A CA 1
ATOM 815 C C . ARG A 1 98 ? -2.980 7.478 -12.669 1.00 93.12 98 ARG A C 1
ATOM 817 O O . ARG A 1 98 ? -2.469 6.366 -12.767 1.00 93.12 98 ARG A O 1
ATOM 824 N N . ASP A 1 99 ? -2.663 8.511 -13.441 1.00 93.81 99 ASP A N 1
ATOM 825 C CA . ASP A 1 99 ? -1.740 8.433 -14.576 1.00 93.81 99 ASP A CA 1
ATOM 826 C C . ASP A 1 99 ? -0.274 8.357 -14.114 1.00 93.81 99 ASP A C 1
ATOM 828 O O . ASP A 1 99 ? 0.606 7.973 -14.878 1.00 93.81 99 ASP A O 1
ATOM 832 N N . LEU A 1 100 ? -0.010 8.672 -12.840 1.00 94.56 100 LEU A N 1
ATOM 833 C CA . LEU A 1 100 ? 1.301 8.509 -12.206 1.00 94.56 100 LEU A CA 1
ATOM 834 C C . LEU A 1 100 ? 1.553 7.070 -11.737 1.00 94.56 100 LEU A C 1
ATOM 836 O O . LEU A 1 100 ? 2.665 6.743 -11.313 1.00 94.56 100 LEU A O 1
ATOM 840 N N . SER A 1 101 ? 0.540 6.199 -11.812 1.00 92.38 101 SER A N 1
ATOM 841 C CA . SER A 1 101 ? 0.717 4.773 -11.545 1.00 92.38 101 SER A CA 1
ATOM 842 C C . SER A 1 101 ? 1.792 4.222 -12.475 1.00 92.38 101 SER A C 1
ATOM 844 O O . SER A 1 101 ? 1.750 4.436 -13.682 1.00 92.38 101 SER A O 1
ATOM 846 N N . TYR A 1 102 ? 2.750 3.497 -11.905 1.00 93.12 102 TYR A N 1
ATOM 847 C CA . TYR A 1 102 ? 3.885 2.931 -12.637 1.00 93.12 102 TYR A CA 1
ATOM 848 C C . TYR A 1 102 ? 4.843 3.960 -13.261 1.00 93.12 102 TYR A C 1
ATOM 850 O O . TYR A 1 102 ? 5.648 3.619 -14.128 1.00 93.12 102 TYR A O 1
ATOM 858 N N . SER A 1 103 ? 4.816 5.218 -12.808 1.00 91.69 103 SER A N 1
ATOM 859 C CA . SER A 1 103 ? 5.827 6.188 -13.219 1.00 91.69 103 SER A CA 1
ATOM 860 C C . SER A 1 103 ? 7.210 5.792 -12.698 1.00 91.69 103 SER A C 1
ATOM 862 O O . SER A 1 103 ? 7.436 5.633 -11.499 1.00 91.69 103 SER A O 1
ATOM 864 N N . GLY A 1 104 ? 8.172 5.663 -13.610 1.00 89.50 104 GLY A N 1
ATOM 865 C CA . GLY A 1 104 ? 9.556 5.352 -13.255 1.00 89.50 104 GLY A CA 1
ATOM 866 C C . GLY A 1 104 ? 10.362 6.554 -12.757 1.00 89.50 104 GLY A C 1
ATOM 867 O O . GLY A 1 104 ? 11.496 6.359 -12.325 1.00 89.50 104 GLY A O 1
ATOM 868 N N . THR A 1 105 ? 9.840 7.778 -12.876 1.00 89.38 105 THR A N 1
ATOM 869 C CA . THR A 1 105 ? 10.583 9.029 -12.624 1.00 89.38 105 THR A CA 1
ATOM 870 C C . THR A 1 105 ? 9.941 9.934 -11.580 1.00 89.38 105 THR A C 1
ATOM 872 O O . THR A 1 105 ? 10.626 10.796 -11.039 1.00 89.38 105 THR A O 1
ATOM 875 N N . HIS A 1 106 ? 8.645 9.779 -11.313 1.00 92.75 106 HIS A N 1
ATOM 876 C CA . HIS A 1 106 ? 7.928 10.650 -10.389 1.00 92.75 106 HIS A CA 1
ATOM 877 C C . HIS A 1 106 ? 8.118 10.199 -8.944 1.00 92.75 106 HIS A C 1
ATOM 879 O O . HIS A 1 106 ? 7.975 9.021 -8.658 1.00 92.75 106 HIS A O 1
ATOM 885 N N . ASP A 1 107 ? 8.385 11.103 -8.011 1.00 94.12 107 ASP A N 1
ATOM 886 C CA . ASP A 1 107 ? 8.565 10.716 -6.610 1.00 94.12 107 ASP A CA 1
ATOM 887 C C . ASP A 1 107 ? 7.249 10.171 -6.000 1.00 94.12 107 ASP A C 1
ATOM 889 O O . ASP A 1 107 ? 6.253 10.904 -5.956 1.00 94.12 107 ASP A O 1
ATOM 893 N N . PRO A 1 108 ? 7.205 8.904 -5.529 1.00 94.94 108 PRO A N 1
ATOM 894 C CA . PRO A 1 108 ? 5.999 8.315 -4.953 1.00 94.94 108 PRO A CA 1
ATOM 895 C C . PRO A 1 108 ? 5.526 9.013 -3.671 1.00 94.94 108 PRO A C 1
ATOM 897 O O . PRO A 1 108 ? 4.335 8.943 -3.375 1.00 94.94 108 PRO A O 1
ATOM 900 N N . PHE A 1 109 ? 6.399 9.713 -2.936 1.00 93.38 109 PHE A N 1
ATOM 901 C CA . PHE A 1 109 ? 6.014 10.437 -1.716 1.00 93.38 109 PHE A CA 1
ATOM 902 C C . PHE A 1 109 ? 5.156 11.679 -1.994 1.00 93.38 109 PHE A C 1
ATOM 904 O O . PHE A 1 109 ? 4.442 12.144 -1.108 1.00 93.38 109 PHE A O 1
ATOM 911 N N . ASN A 1 110 ? 5.169 12.185 -3.231 1.00 95.25 110 ASN A N 1
ATOM 912 C CA . ASN A 1 110 ? 4.355 13.329 -3.644 1.00 95.25 110 ASN A CA 1
ATOM 913 C C . ASN A 1 110 ? 2.964 12.928 -4.168 1.00 95.25 110 ASN A C 1
ATOM 915 O O . ASN A 1 110 ? 2.146 13.799 -4.470 1.00 95.25 110 ASN A O 1
ATOM 919 N N . ILE A 1 111 ? 2.673 11.626 -4.266 1.00 95.19 111 ILE A N 1
ATOM 920 C CA . ILE A 1 111 ? 1.372 11.105 -4.696 1.00 95.19 111 ILE A CA 1
ATOM 921 C C . ILE A 1 111 ? 0.491 10.896 -3.461 1.00 95.19 111 ILE A C 1
ATOM 923 O O . ILE A 1 111 ? 0.832 10.126 -2.566 1.00 95.19 111 ILE A O 1
ATOM 927 N N . ARG A 1 112 ? -0.674 11.549 -3.409 1.00 94.19 112 ARG A N 1
ATOM 928 C CA . ARG A 1 112 ? -1.532 11.536 -2.211 1.00 94.19 112 ARG A CA 1
ATOM 929 C C . ARG A 1 112 ? -2.250 10.209 -2.011 1.00 94.19 112 ARG A C 1
ATOM 931 O O . ARG A 1 112 ? -2.447 9.769 -0.880 1.00 94.19 112 ARG A O 1
ATOM 938 N N . HIS A 1 113 ? -2.706 9.595 -3.098 1.00 95.62 113 HIS A N 1
ATOM 939 C CA . HIS A 1 113 ? -3.487 8.367 -3.018 1.00 95.62 113 HIS A CA 1
ATOM 940 C C . HIS A 1 113 ? -2.584 7.133 -2.946 1.00 95.62 113 HIS A C 1
ATOM 942 O O . HIS A 1 113 ? -1.660 6.952 -3.737 1.00 95.62 113 HIS A O 1
ATOM 948 N N . CYS A 1 114 ? -2.903 6.239 -2.011 1.00 95.69 114 CYS A N 1
ATOM 949 C CA . CYS A 1 114 ? -2.087 5.072 -1.690 1.00 95.69 114 CYS A CA 1
ATOM 950 C C . CYS A 1 114 ? -1.844 4.138 -2.891 1.00 95.69 114 CYS A C 1
ATOM 952 O O . CYS A 1 114 ? -0.718 3.707 -3.108 1.00 95.69 114 CYS A O 1
ATOM 954 N N . ARG A 1 115 ? -2.861 3.835 -3.705 1.00 96.38 115 ARG A N 1
ATOM 955 C CA . ARG A 1 115 ? -2.740 2.898 -4.833 1.00 96.38 115 ARG A CA 1
ATOM 956 C C . ARG A 1 115 ? -1.776 3.385 -5.926 1.00 96.38 115 ARG A C 1
ATOM 958 O O . ARG A 1 115 ? -0.866 2.619 -6.262 1.00 96.38 115 ARG A O 1
ATOM 965 N N . PRO A 1 116 ? -1.923 4.602 -6.489 1.00 96.94 116 PRO A N 1
ATOM 966 C CA . PRO A 1 116 ? -0.950 5.104 -7.456 1.00 96.94 116 PRO A CA 1
ATOM 967 C C . PRO A 1 116 ? 0.441 5.290 -6.830 1.00 96.94 116 PRO A C 1
ATOM 969 O O . PRO A 1 116 ? 1.425 4.925 -7.471 1.00 96.94 116 PRO A O 1
ATOM 972 N N . ALA A 1 117 ? 0.535 5.734 -5.567 1.00 97.12 117 ALA A N 1
ATOM 973 C CA . ALA A 1 117 ? 1.811 5.874 -4.857 1.00 97.12 117 ALA A CA 1
ATOM 974 C C . ALA A 1 117 ? 2.554 4.534 -4.712 1.00 97.12 117 ALA A C 1
ATOM 976 O O . ALA A 1 117 ? 3.716 4.424 -5.102 1.00 97.12 117 ALA A O 1
ATOM 977 N N . LEU A 1 118 ? 1.871 3.485 -4.235 1.00 96.81 118 LEU A N 1
ATOM 978 C CA . LEU A 1 118 ? 2.432 2.136 -4.104 1.00 96.81 118 LEU A CA 1
ATOM 979 C C . LEU A 1 118 ? 2.862 1.559 -5.457 1.00 96.81 118 LEU A C 1
ATOM 981 O O . LEU A 1 118 ? 3.921 0.946 -5.554 1.00 96.81 118 LEU A O 1
ATOM 985 N N . SER A 1 119 ? 2.064 1.772 -6.507 1.00 96.75 119 SER A N 1
ATOM 986 C CA . SER A 1 119 ? 2.383 1.284 -7.859 1.00 96.75 119 SER A CA 1
ATOM 987 C C . SER A 1 119 ? 3.617 1.984 -8.436 1.00 96.75 119 SER A C 1
ATOM 989 O O . SER A 1 119 ? 4.480 1.343 -9.040 1.00 96.75 119 SER A O 1
ATOM 991 N N . CYS A 1 120 ? 3.714 3.301 -8.233 1.00 97.00 120 CYS A N 1
ATOM 992 C CA . CYS A 1 120 ? 4.873 4.111 -8.598 1.00 97.00 120 CYS A CA 1
ATOM 993 C C . CYS A 1 120 ? 6.136 3.632 -7.859 1.00 97.00 120 CYS A C 1
ATOM 995 O O . CYS A 1 120 ? 7.134 3.286 -8.493 1.00 97.00 120 CYS A O 1
ATOM 997 N N . TRP A 1 121 ? 6.055 3.486 -6.533 1.00 96.88 121 TRP A N 1
ATOM 998 C CA . TRP A 1 121 ? 7.153 2.989 -5.700 1.00 96.88 121 TRP A CA 1
ATOM 999 C C . TRP A 1 121 ? 7.622 1.588 -6.116 1.00 96.88 121 TRP A C 1
ATOM 1001 O O . TRP A 1 121 ? 8.815 1.374 -6.332 1.00 96.88 121 TRP A O 1
ATOM 1011 N N . ALA A 1 122 ? 6.694 0.647 -6.313 1.00 95.81 122 ALA A N 1
ATOM 1012 C CA . ALA A 1 122 ? 7.021 -0.711 -6.745 1.00 95.81 122 ALA A CA 1
ATOM 1013 C C . ALA A 1 122 ? 7.728 -0.727 -8.110 1.00 95.81 122 ALA A C 1
ATOM 1015 O O . ALA A 1 122 ? 8.698 -1.458 -8.307 1.00 95.81 122 ALA A O 1
ATOM 1016 N N . THR A 1 123 ? 7.294 0.126 -9.041 1.00 95.12 123 THR A N 1
ATOM 1017 C CA . THR A 1 123 ? 7.927 0.240 -10.363 1.00 95.12 123 THR A CA 1
ATOM 1018 C C . THR A 1 123 ? 9.354 0.753 -10.263 1.00 95.12 123 THR A C 1
ATOM 1020 O O . THR A 1 123 ? 10.242 0.247 -10.947 1.00 95.12 123 THR A O 1
ATOM 1023 N N . GLN A 1 124 ? 9.603 1.720 -9.382 1.00 93.94 124 GLN A N 1
ATOM 1024 C CA . GLN A 1 124 ? 10.949 2.238 -9.154 1.00 93.94 124 GLN A CA 1
ATOM 1025 C C . GLN A 1 124 ? 11.863 1.212 -8.496 1.00 93.94 124 GLN A C 1
ATOM 1027 O O . GLN A 1 124 ? 13.021 1.106 -8.893 1.00 93.94 124 GLN A O 1
ATOM 1032 N N . LEU A 1 125 ? 11.355 0.404 -7.561 1.00 93.19 125 LEU A N 1
ATOM 1033 C CA . LEU A 1 125 ? 12.122 -0.707 -6.996 1.00 93.19 125 LEU A CA 1
ATOM 1034 C C . LEU A 1 125 ? 12.558 -1.700 -8.076 1.00 93.19 125 LEU A C 1
ATOM 1036 O O . LEU A 1 125 ? 13.744 -2.019 -8.171 1.00 93.19 125 LEU A O 1
ATOM 1040 N N . VAL A 1 126 ? 11.620 -2.142 -8.920 1.00 92.88 126 VAL A N 1
ATOM 1041 C CA . VAL A 1 126 ? 11.912 -3.075 -10.019 1.00 92.88 126 VAL A CA 1
ATOM 1042 C C . VAL A 1 126 ? 12.879 -2.447 -11.019 1.00 92.88 126 VAL A C 1
ATOM 1044 O O . VAL A 1 126 ? 13.849 -3.088 -11.419 1.00 92.88 126 VAL A O 1
ATOM 1047 N N . ARG A 1 127 ? 12.676 -1.175 -11.381 1.00 86.75 127 ARG A N 1
ATOM 1048 C CA . ARG A 1 127 ? 13.574 -0.433 -12.274 1.00 86.75 127 ARG A CA 1
ATOM 1049 C C . ARG A 1 127 ? 14.993 -0.366 -11.719 1.00 86.75 127 ARG A C 1
ATOM 1051 O O . ARG A 1 127 ? 15.936 -0.645 -12.452 1.00 86.75 127 ARG A O 1
ATOM 1058 N N . ASN A 1 128 ? 15.149 0.003 -10.449 1.00 87.69 128 ASN A N 1
ATOM 1059 C CA . ASN A 1 128 ? 16.455 0.119 -9.803 1.00 87.69 128 ASN A CA 1
ATOM 1060 C C . ASN A 1 128 ? 17.149 -1.242 -9.730 1.00 87.69 128 ASN A C 1
ATOM 1062 O O . ASN A 1 128 ? 18.340 -1.346 -10.018 1.00 87.69 128 ASN A O 1
ATOM 1066 N N . HIS A 1 129 ? 16.398 -2.296 -9.406 1.00 87.25 129 HIS A N 1
ATOM 1067 C CA . HIS A 1 129 ? 16.917 -3.657 -9.415 1.00 87.25 129 HIS A CA 1
ATOM 1068 C C . HIS A 1 129 ? 17.386 -4.075 -10.814 1.00 87.25 129 HIS A C 1
ATOM 1070 O O . HIS A 1 129 ? 18.529 -4.501 -10.965 1.00 87.25 129 HIS A O 1
ATOM 1076 N N . LEU A 1 130 ? 16.556 -3.876 -11.843 1.00 86.44 130 LEU A N 1
ATOM 1077 C CA . LEU A 1 130 ? 16.889 -4.199 -13.231 1.00 86.44 130 LEU A CA 1
ATOM 1078 C C . LEU A 1 130 ? 18.103 -3.408 -13.727 1.00 86.44 130 LEU A C 1
ATOM 1080 O O . LEU A 1 130 ? 19.008 -3.982 -14.321 1.00 86.44 130 LEU A O 1
ATOM 1084 N N . HIS A 1 131 ? 18.152 -2.103 -13.457 1.00 81.38 131 HIS A N 1
ATOM 1085 C CA . HIS A 1 131 ? 19.281 -1.255 -13.829 1.00 81.38 131 HIS A CA 1
ATOM 1086 C C . HIS A 1 131 ? 20.587 -1.754 -13.199 1.00 81.38 131 HIS A C 1
ATOM 1088 O O . HIS A 1 131 ? 21.610 -1.843 -13.874 1.00 81.38 131 HIS A O 1
ATOM 1094 N N . ASN A 1 132 ? 20.547 -2.138 -11.921 1.00 79.25 132 ASN A N 1
ATOM 1095 C CA . ASN A 1 132 ? 21.708 -2.683 -11.225 1.00 79.25 132 ASN A CA 1
ATOM 1096 C C . ASN A 1 132 ? 22.098 -4.070 -11.750 1.00 79.25 132 ASN A C 1
ATOM 1098 O O . ASN A 1 132 ? 23.286 -4.331 -11.921 1.00 79.25 132 ASN A O 1
ATOM 1102 N N . ALA A 1 133 ? 21.125 -4.938 -12.034 1.00 78.50 133 ALA A N 1
ATOM 1103 C CA . ALA A 1 133 ? 21.365 -6.264 -12.597 1.00 78.50 133 ALA A CA 1
ATOM 1104 C C . ALA A 1 133 ? 22.003 -6.172 -13.991 1.00 78.50 133 ALA A C 1
ATOM 1106 O O . ALA A 1 133 ? 23.041 -6.779 -14.234 1.00 78.50 133 ALA A O 1
ATOM 1107 N N . VAL A 1 134 ? 21.458 -5.336 -14.881 1.00 76.31 134 VAL A N 1
ATOM 1108 C CA . VAL A 1 134 ? 22.050 -5.066 -16.201 1.00 76.31 134 VAL A CA 1
ATOM 1109 C C . VAL A 1 134 ? 23.439 -4.449 -16.053 1.00 76.31 134 VAL A C 1
ATOM 1111 O O . VAL A 1 134 ? 24.373 -4.887 -16.718 1.00 76.31 134 VAL A O 1
ATOM 1114 N N . GLY A 1 135 ? 23.603 -3.487 -15.142 1.00 73.75 135 GLY A N 1
ATOM 1115 C CA . GLY A 1 135 ? 24.900 -2.900 -14.819 1.00 73.75 135 GLY A CA 1
ATOM 1116 C C . GLY A 1 135 ? 25.939 -3.967 -14.473 1.00 73.75 135 GLY A C 1
ATOM 1117 O O . GLY A 1 135 ? 26.991 -4.000 -15.105 1.00 73.75 135 GLY A O 1
ATOM 1118 N N . ARG A 1 136 ? 25.615 -4.886 -13.554 1.00 68.69 136 ARG A N 1
ATOM 1119 C CA . ARG A 1 136 ? 26.476 -6.027 -13.192 1.00 68.69 136 ARG A CA 1
ATOM 1120 C C . ARG A 1 136 ? 26.784 -6.926 -14.390 1.00 68.69 136 ARG A C 1
ATOM 1122 O O . ARG A 1 136 ? 27.948 -7.195 -14.648 1.00 68.69 136 ARG A O 1
ATOM 1129 N N . LEU A 1 137 ? 25.781 -7.293 -15.189 1.00 65.88 137 LEU A N 1
ATOM 1130 C CA . LEU A 1 137 ? 25.968 -8.133 -16.382 1.00 65.88 137 LEU A CA 1
ATOM 1131 C C . LEU A 1 137 ? 26.860 -7.486 -17.456 1.00 65.88 137 LEU A C 1
ATOM 1133 O O . LEU A 1 137 ? 27.492 -8.182 -18.250 1.00 65.88 137 LEU A O 1
ATOM 1137 N N . THR A 1 138 ? 26.901 -6.154 -17.505 1.00 64.25 138 THR A N 1
ATOM 1138 C CA . THR A 1 138 ? 27.756 -5.397 -18.433 1.00 64.25 138 THR A CA 1
ATOM 1139 C C . THR A 1 138 ? 29.152 -5.095 -17.881 1.00 64.25 138 THR A C 1
ATOM 1141 O O . THR A 1 138 ? 30.000 -4.599 -18.628 1.00 64.25 138 THR A O 1
ATOM 1144 N N . GLN A 1 139 ? 29.423 -5.387 -16.603 1.00 64.06 139 GLN A N 1
ATOM 1145 C CA . GLN A 1 139 ? 30.750 -5.202 -16.020 1.00 64.06 139 GLN A CA 1
ATOM 1146 C C . GLN A 1 139 ? 31.712 -6.274 -16.538 1.00 64.06 139 GLN A C 1
ATOM 1148 O O . GLN A 1 139 ? 31.479 -7.475 -16.437 1.00 64.06 139 GLN A O 1
ATOM 1153 N N . ASN A 1 140 ? 32.846 -5.825 -17.077 1.00 58.78 140 ASN A N 1
ATOM 1154 C CA . ASN A 1 140 ? 33.922 -6.703 -17.528 1.00 58.78 140 ASN A CA 1
ATOM 1155 C C . ASN A 1 140 ? 34.799 -7.135 -16.347 1.00 58.78 140 ASN A C 1
ATOM 1157 O O . ASN A 1 140 ? 35.966 -6.748 -16.282 1.00 58.78 140 ASN A O 1
ATOM 1161 N N . ASN A 1 141 ? 34.236 -7.885 -15.398 1.00 63.75 141 ASN A N 1
ATOM 1162 C CA . ASN A 1 141 ? 34.984 -8.405 -14.257 1.00 63.75 141 ASN A CA 1
ATOM 1163 C C . ASN A 1 141 ? 35.112 -9.937 -14.332 1.00 63.75 141 ASN A C 1
ATOM 1165 O O . ASN A 1 141 ? 34.207 -10.636 -13.889 1.00 63.75 141 ASN A O 1
ATOM 1169 N N . PRO A 1 142 ? 36.234 -10.478 -14.840 1.00 61.78 142 PRO A N 1
ATOM 1170 C CA . PRO A 1 142 ? 36.430 -11.919 -15.012 1.00 61.78 142 PRO A CA 1
ATOM 1171 C C . PRO A 1 142 ? 36.536 -12.724 -13.705 1.00 61.78 142 PRO A C 1
ATOM 1173 O O . PRO A 1 142 ? 36.691 -13.940 -13.765 1.00 61.78 142 PRO A O 1
ATOM 1176 N N . LEU A 1 143 ? 36.485 -12.065 -12.544 1.00 66.31 143 LEU A N 1
ATOM 1177 C CA . LEU A 1 143 ? 36.501 -12.693 -11.220 1.00 66.31 143 LEU A CA 1
ATOM 1178 C C . LEU A 1 143 ? 35.119 -12.706 -10.541 1.00 66.31 143 LEU A C 1
ATOM 1180 O O . LEU A 1 143 ? 35.003 -13.222 -9.432 1.00 66.31 143 LEU A O 1
ATOM 1184 N N . ASP A 1 144 ? 34.093 -12.120 -11.164 1.00 62.78 144 ASP A N 1
ATOM 1185 C CA . ASP A 1 144 ? 32.722 -12.162 -10.649 1.00 62.78 144 ASP A CA 1
ATOM 1186 C C . ASP A 1 144 ? 32.094 -13.536 -10.974 1.00 62.78 144 ASP A C 1
ATOM 1188 O O . ASP A 1 144 ? 32.157 -13.956 -12.133 1.00 62.78 144 ASP A O 1
ATOM 1192 N N . PRO A 1 145 ? 31.523 -14.270 -9.998 1.00 62.31 145 PRO A N 1
ATOM 1193 C CA . PRO A 1 145 ? 30.839 -15.538 -10.261 1.00 62.31 145 PRO A CA 1
ATOM 1194 C C . PRO A 1 145 ? 29.687 -15.412 -11.273 1.00 62.31 145 PRO A C 1
ATOM 1196 O O . PRO A 1 145 ? 29.423 -16.377 -11.987 1.00 62.31 145 PRO A O 1
ATOM 1199 N N . ASP A 1 146 ? 29.078 -14.228 -11.405 1.00 57.16 146 ASP A N 1
ATOM 1200 C CA . ASP A 1 146 ? 27.999 -13.951 -12.365 1.00 57.16 146 ASP A CA 1
ATOM 1201 C C . ASP A 1 146 ? 28.532 -13.397 -13.712 1.00 57.16 146 ASP A C 1
ATOM 1203 O O . ASP A 1 146 ? 27.783 -12.886 -14.556 1.00 57.16 146 ASP A O 1
ATOM 1207 N N . PHE A 1 147 ? 29.851 -13.463 -13.946 1.00 52.50 147 PHE A N 1
ATOM 1208 C CA . PHE A 1 147 ? 30.483 -12.958 -15.164 1.00 52.50 147 PHE A CA 1
ATOM 1209 C C . PHE A 1 147 ? 30.195 -13.840 -16.382 1.00 52.50 147 PHE A C 1
ATOM 1211 O O . PHE A 1 147 ? 30.833 -14.867 -16.630 1.00 52.50 147 PHE A O 1
ATOM 1218 N N . HIS A 1 148 ? 29.300 -13.373 -17.249 1.00 55.59 148 HIS A N 1
ATOM 1219 C CA . HIS A 1 148 ? 29.067 -14.005 -18.543 1.00 55.59 148 HIS A CA 1
ATOM 1220 C C . HIS A 1 148 ? 29.897 -13.350 -19.657 1.00 55.59 148 HIS A C 1
ATOM 1222 O O . HIS A 1 148 ? 29.540 -12.309 -20.215 1.00 55.59 148 HIS A O 1
ATOM 1228 N N . VAL A 1 149 ? 30.962 -14.041 -20.083 1.00 53.22 149 VAL A N 1
ATOM 1229 C CA . VAL A 1 149 ? 31.876 -13.652 -21.184 1.00 53.22 149 VAL A CA 1
ATOM 1230 C C . VAL A 1 149 ? 31.135 -13.240 -22.472 1.00 53.22 149 VAL A C 1
ATOM 1232 O O . VAL A 1 149 ? 31.584 -12.359 -23.208 1.00 53.22 149 VAL A O 1
ATOM 1235 N N . ARG A 1 150 ? 29.971 -13.846 -22.752 1.00 52.34 150 ARG A N 1
ATOM 1236 C CA . ARG A 1 150 ? 29.142 -13.532 -23.932 1.00 52.34 150 ARG A CA 1
ATOM 1237 C C . ARG A 1 150 ? 28.495 -12.139 -23.871 1.00 52.34 150 ARG A C 1
ATOM 1239 O O . ARG A 1 150 ? 28.346 -11.510 -24.916 1.00 52.34 150 ARG A O 1
ATOM 1246 N N . LEU A 1 151 ? 28.150 -11.644 -22.681 1.00 51.56 151 LEU A N 1
ATOM 1247 C CA . LEU A 1 151 ? 27.538 -10.322 -22.484 1.00 51.56 151 LEU A CA 1
ATOM 1248 C C . LEU A 1 151 ? 28.595 -9.207 -22.505 1.00 51.56 151 LEU A C 1
ATOM 1250 O O . LEU A 1 151 ? 28.411 -8.197 -23.186 1.00 51.56 151 LEU A O 1
ATOM 1254 N N . ALA A 1 152 ? 29.757 -9.456 -21.898 1.00 48.66 152 ALA A N 1
ATOM 1255 C CA . ALA A 1 152 ? 30.954 -8.615 -21.991 1.00 48.66 152 ALA A CA 1
ATOM 1256 C C . ALA A 1 152 ? 31.389 -8.336 -23.447 1.00 48.66 152 ALA A C 1
ATOM 1258 O O . ALA A 1 152 ? 31.703 -7.202 -23.822 1.00 48.66 152 ALA A O 1
ATOM 1259 N N . ALA A 1 153 ? 31.354 -9.363 -24.304 1.00 47.81 153 ALA A N 1
ATOM 1260 C CA . ALA A 1 153 ? 31.672 -9.250 -25.731 1.00 47.81 153 ALA A CA 1
ATOM 1261 C C . ALA A 1 153 ? 30.593 -8.522 -26.565 1.00 47.81 153 ALA A C 1
ATOM 1263 O O . ALA A 1 153 ? 30.887 -8.039 -27.662 1.00 47.81 153 ALA A O 1
ATOM 1264 N N . SER A 1 154 ? 29.354 -8.444 -26.063 1.00 52.06 154 SER A N 1
ATOM 1265 C CA . SER A 1 154 ? 28.254 -7.684 -26.676 1.00 52.06 154 SER A CA 1
ATOM 1266 C C . SER A 1 154 ? 28.356 -6.187 -26.348 1.00 52.06 154 SER A C 1
ATOM 1268 O O . SER A 1 154 ? 28.229 -5.349 -27.242 1.00 52.06 154 SER A O 1
ATOM 1270 N N . ALA A 1 155 ? 28.676 -5.848 -25.092 1.00 51.38 155 ALA A N 1
ATOM 1271 C CA . ALA A 1 155 ? 28.867 -4.465 -24.641 1.00 51.38 155 ALA A CA 1
ATOM 1272 C C . ALA A 1 155 ? 30.131 -3.821 -25.244 1.00 51.38 155 ALA A C 1
ATOM 1274 O O . ALA A 1 155 ? 30.101 -2.690 -25.736 1.00 51.38 155 ALA A O 1
ATOM 1275 N N . ASN A 1 156 ? 31.239 -4.563 -25.289 1.00 49.09 156 ASN A N 1
ATOM 1276 C CA . ASN A 1 156 ? 32.442 -4.155 -26.006 1.00 49.09 156 ASN A CA 1
ATOM 1277 C C . ASN A 1 156 ? 32.292 -4.542 -27.477 1.00 49.09 156 ASN A C 1
ATOM 1279 O O . ASN A 1 156 ? 32.751 -5.624 -27.806 1.00 49.09 156 ASN A O 1
ATOM 1283 N N . LYS A 1 157 ? 31.661 -3.714 -28.332 1.00 48.88 157 LYS A N 1
ATOM 1284 C CA . LYS A 1 157 ? 31.460 -3.862 -29.807 1.00 48.88 157 LYS A CA 1
ATOM 1285 C C . LYS A 1 157 ? 32.536 -4.672 -30.586 1.00 48.88 157 LYS A C 1
ATOM 1287 O O . LYS A 1 157 ? 33.243 -4.148 -31.445 1.00 48.88 157 LYS A O 1
ATOM 1292 N N . ARG A 1 158 ? 32.662 -5.969 -30.316 1.00 47.94 158 ARG A N 1
ATOM 1293 C CA . ARG A 1 158 ? 33.617 -6.923 -30.901 1.00 47.94 158 ARG A CA 1
ATOM 1294 C C . ARG A 1 158 ? 32.986 -8.304 -31.069 1.00 47.94 158 ARG A C 1
ATOM 1296 O O . ARG A 1 158 ? 33.680 -9.258 -31.403 1.00 47.94 158 ARG A O 1
ATOM 1303 N N . SER A 1 159 ? 31.667 -8.416 -30.941 1.00 42.84 159 SER A N 1
ATOM 1304 C CA . SER A 1 159 ? 30.935 -9.538 -31.515 1.00 42.84 159 SER A CA 1
ATOM 1305 C C . SER A 1 159 ? 30.659 -9.253 -32.994 1.00 42.84 159 SER A C 1
ATOM 1307 O O . SER A 1 159 ? 29.834 -8.411 -33.336 1.00 42.84 159 SER A O 1
ATOM 1309 N N . LYS A 1 160 ? 31.341 -9.971 -33.894 1.00 47.94 160 LYS A N 1
ATOM 1310 C CA . LYS A 1 160 ? 31.054 -9.966 -35.343 1.00 47.94 160 LYS A CA 1
ATOM 1311 C C . LYS A 1 160 ? 29.756 -10.714 -35.713 1.00 47.94 160 LYS A C 1
ATOM 1313 O O . LYS A 1 160 ? 29.483 -10.883 -36.896 1.00 47.94 160 LYS A O 1
ATOM 1318 N N . LYS A 1 161 ? 28.951 -11.159 -34.740 1.00 49.12 161 LYS A N 1
ATOM 1319 C CA . LYS A 1 161 ? 27.627 -11.763 -34.961 1.00 49.12 161 LYS A CA 1
ATOM 1320 C C . LYS A 1 161 ? 26.681 -11.381 -33.820 1.00 49.12 161 LYS A C 1
ATOM 1322 O O . LYS A 1 161 ? 26.527 -12.121 -32.853 1.00 49.12 161 LYS A O 1
ATOM 1327 N N . SER A 1 162 ? 26.054 -10.214 -33.920 1.00 50.59 162 SER A N 1
ATOM 1328 C CA . SER A 1 162 ? 24.875 -9.894 -33.113 1.00 50.59 162 SER A CA 1
ATOM 1329 C C . SER A 1 162 ? 23.688 -10.694 -33.653 1.00 50.59 162 SER A C 1
ATOM 1331 O O . SER A 1 162 ? 23.272 -10.462 -34.789 1.00 50.59 162 SER A O 1
ATOM 1333 N N . HIS A 1 163 ? 23.137 -11.628 -32.875 1.00 55.19 163 HIS A N 1
ATOM 1334 C CA . HIS A 1 163 ? 21.790 -12.115 -33.165 1.00 55.19 163 HIS A CA 1
ATOM 1335 C C . HIS A 1 163 ? 20.807 -11.003 -32.811 1.00 55.19 163 HIS A C 1
ATOM 1337 O O . HIS A 1 163 ? 20.827 -10.475 -31.700 1.00 55.19 163 HIS A O 1
ATOM 1343 N N . LEU A 1 164 ? 20.008 -10.598 -33.797 1.00 50.28 164 LEU A N 1
ATOM 1344 C CA . LEU A 1 164 ? 18.936 -9.636 -33.606 1.00 50.28 164 LEU A CA 1
ATOM 1345 C C . LEU A 1 164 ? 17.879 -10.314 -32.727 1.00 50.28 164 LEU A C 1
ATOM 1347 O O . LEU A 1 164 ? 17.298 -11.313 -33.142 1.00 50.28 164 LEU A O 1
ATOM 1351 N N . ILE A 1 165 ? 17.683 -9.808 -31.511 1.00 55.28 165 ILE A N 1
ATOM 1352 C CA . ILE A 1 165 ? 16.659 -10.315 -30.594 1.00 55.28 165 ILE A CA 1
ATOM 1353 C C . ILE A 1 165 ? 15.295 -10.012 -31.216 1.00 55.28 165 ILE A C 1
ATOM 1355 O O . ILE A 1 165 ? 15.008 -8.861 -31.558 1.00 55.28 165 ILE A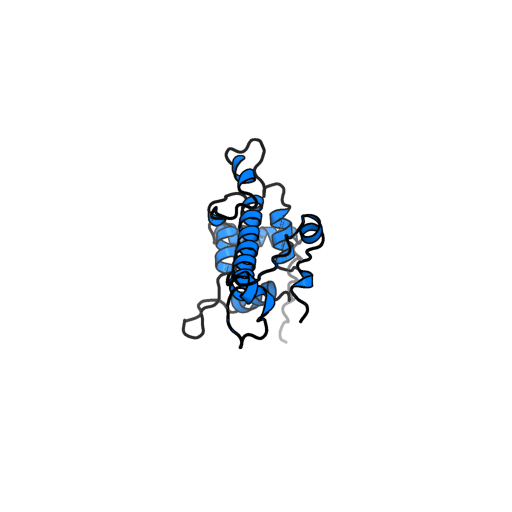 O 1
ATOM 1359 N N . THR A 1 166 ? 14.474 -11.042 -31.396 1.00 68.94 166 THR A N 1
ATOM 1360 C CA . THR A 1 166 ? 13.129 -10.917 -31.961 1.00 68.94 166 THR A CA 1
ATOM 1361 C C . THR A 1 166 ? 12.084 -10.768 -30.859 1.00 68.94 166 THR A C 1
ATOM 1363 O O . THR A 1 166 ? 12.321 -11.057 -29.687 1.00 68.94 166 THR A O 1
ATOM 1366 N N . TRP A 1 167 ? 10.891 -10.303 -31.225 1.00 58.91 167 TRP A N 1
ATOM 1367 C CA . TRP A 1 167 ? 9.789 -10.138 -30.274 1.00 58.91 167 TRP A CA 1
ATOM 1368 C C . TRP A 1 167 ? 9.350 -11.444 -29.606 1.00 58.91 167 TRP A C 1
ATOM 1370 O O . TRP A 1 167 ? 8.828 -11.406 -28.494 1.00 58.91 167 TRP A O 1
ATOM 1380 N N . ASP A 1 168 ? 9.578 -12.590 -30.243 1.00 60.47 168 ASP A N 1
ATOM 1381 C CA . ASP A 1 168 ? 9.249 -13.886 -29.653 1.00 60.47 168 ASP A CA 1
ATOM 1382 C C . ASP A 1 168 ? 10.276 -14.314 -28.590 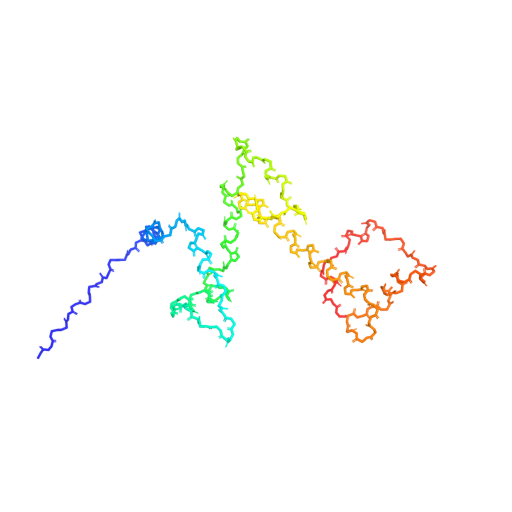1.00 60.47 168 ASP A C 1
ATOM 1384 O O . ASP A 1 168 ? 9.898 -14.948 -27.606 1.00 60.47 168 ASP A O 1
ATOM 1388 N N . ASP A 1 169 ? 11.530 -13.859 -28.688 1.00 61.81 169 ASP A N 1
ATOM 1389 C CA . ASP A 1 169 ? 12.534 -14.037 -27.629 1.00 61.81 169 ASP A CA 1
ATOM 1390 C C . ASP A 1 169 ? 12.160 -13.238 -26.369 1.00 61.81 169 ASP A C 1
ATOM 1392 O O . ASP A 1 169 ? 12.304 -13.722 -25.249 1.00 61.81 169 ASP A O 1
ATOM 1396 N N . LEU A 1 170 ? 11.606 -12.033 -26.549 1.00 58.53 170 LEU A N 1
ATOM 1397 C CA . LEU A 1 170 ? 11.092 -11.197 -25.457 1.00 58.53 170 LEU A CA 1
ATOM 1398 C C . LEU A 1 170 ? 9.840 -11.787 -24.796 1.00 58.53 170 LEU A C 1
ATOM 1400 O O . LEU A 1 170 ? 9.686 -11.671 -23.584 1.00 58.53 170 LEU A O 1
ATOM 1404 N N . LYS A 1 171 ? 8.951 -12.430 -25.564 1.00 61.31 171 LYS A N 1
ATOM 1405 C CA . LYS A 1 171 ? 7.764 -13.106 -25.006 1.00 61.31 171 LYS A CA 1
ATOM 1406 C C . LYS A 1 171 ? 8.124 -14.333 -24.174 1.00 61.31 171 LYS A C 1
ATOM 1408 O O . LYS A 1 171 ? 7.413 -14.644 -23.225 1.00 61.31 171 LYS A O 1
ATOM 1413 N N . ASN A 1 172 ? 9.213 -15.010 -24.529 1.00 57.22 172 ASN A N 1
ATOM 1414 C CA . ASN A 1 172 ? 9.708 -16.191 -23.822 1.00 57.22 172 ASN A CA 1
ATOM 1415 C C . ASN A 1 172 ? 10.700 -15.847 -22.698 1.00 57.22 172 ASN A C 1
ATOM 1417 O O . ASN A 1 172 ? 11.175 -16.747 -22.001 1.00 57.22 172 ASN A O 1
ATOM 1421 N N . PHE A 1 173 ? 11.005 -14.560 -22.506 1.00 56.84 173 PHE A N 1
ATOM 1422 C CA . PHE A 1 173 ? 11.882 -14.086 -21.447 1.00 56.84 173 PHE A CA 1
ATOM 1423 C C . PHE A 1 173 ? 11.158 -14.130 -20.097 1.00 56.84 173 PHE A C 1
ATOM 1425 O O . PHE A 1 173 ? 10.297 -13.302 -19.795 1.00 56.84 173 PHE A O 1
ATOM 1432 N N . GLY A 1 174 ? 11.516 -15.112 -19.272 1.00 56.38 174 GLY A N 1
ATOM 1433 C CA . GLY A 1 174 ? 11.060 -15.222 -17.890 1.00 56.38 174 GLY A CA 1
ATOM 1434 C C . GLY A 1 174 ? 12.139 -14.741 -16.925 1.00 56.38 174 GLY A C 1
ATOM 1435 O O . GLY A 1 174 ? 13.290 -15.150 -17.041 1.00 56.38 174 GLY A O 1
ATOM 1436 N N . ILE A 1 175 ? 11.771 -13.930 -15.928 1.00 54.88 175 ILE A N 1
ATOM 1437 C CA . ILE A 1 175 ? 12.702 -13.476 -14.873 1.00 54.88 175 ILE A CA 1
ATOM 1438 C C . ILE A 1 175 ? 13.331 -14.668 -14.126 1.00 54.88 175 ILE A C 1
ATOM 1440 O O . ILE A 1 175 ? 14.471 -14.586 -13.681 1.00 54.88 175 ILE A O 1
ATOM 1444 N N . GLU A 1 176 ? 12.636 -15.805 -14.061 1.00 50.56 176 GLU A N 1
ATOM 1445 C CA . GLU A 1 176 ? 13.137 -17.046 -13.454 1.00 50.56 176 GLU A CA 1
ATOM 1446 C C . GLU A 1 176 ? 14.369 -17.631 -14.170 1.00 50.56 176 GLU A C 1
ATOM 1448 O O . GLU A 1 176 ? 15.173 -18.323 -13.551 1.00 50.56 176 GLU A O 1
ATOM 1453 N N . GLN A 1 177 ? 14.579 -17.304 -15.451 1.00 49.50 177 GLN A N 1
ATOM 1454 C CA . GLN A 1 177 ? 15.736 -17.768 -16.225 1.00 49.50 177 GLN A CA 1
ATOM 1455 C C . GLN A 1 177 ? 17.035 -17.023 -15.877 1.00 49.50 177 GLN A C 1
ATOM 1457 O O . GLN A 1 177 ? 18.111 -17.494 -16.229 1.00 49.50 177 GLN A O 1
ATOM 1462 N N . LEU A 1 178 ? 16.960 -15.890 -15.166 1.00 43.00 178 LEU A N 1
ATOM 1463 C CA . LEU A 1 178 ? 18.134 -15.169 -14.650 1.00 43.00 178 LEU A CA 1
ATOM 1464 C C . LEU A 1 178 ? 18.665 -15.752 -13.330 1.00 43.00 178 LEU A C 1
ATOM 1466 O O . LEU A 1 178 ? 19.715 -15.328 -12.864 1.00 43.00 178 LEU A O 1
ATOM 1470 N N . ALA A 1 179 ? 17.930 -16.677 -12.705 1.00 38.47 179 ALA A N 1
ATOM 1471 C CA . ALA A 1 179 ? 18.234 -17.215 -11.378 1.00 38.47 179 ALA A CA 1
ATOM 1472 C C . ALA A 1 179 ? 18.792 -18.651 -11.400 1.00 38.47 179 ALA A C 1
ATOM 1474 O O . ALA A 1 179 ? 18.932 -19.262 -10.342 1.00 38.47 179 ALA A O 1
ATOM 1475 N N . SER A 1 180 ? 19.086 -19.207 -12.579 1.00 29.89 180 SER A N 1
ATOM 1476 C CA . SER A 1 180 ? 19.728 -20.522 -12.693 1.00 29.89 180 SER A CA 1
ATOM 1477 C C . SER A 1 180 ? 21.238 -20.352 -12.919 1.00 29.89 180 SER A C 1
ATOM 1479 O O . SER A 1 180 ? 21.598 -19.575 -13.804 1.00 29.89 180 SER A O 1
ATOM 1481 N N . PRO A 1 181 ? 22.091 -21.025 -12.122 1.00 38.97 181 PRO A N 1
ATOM 1482 C CA . PRO A 1 181 ? 23.550 -20.917 -12.202 1.00 38.97 181 PRO A CA 1
ATOM 1483 C C . PRO A 1 181 ? 24.134 -21.455 -13.515 1.00 38.97 181 PRO A C 1
ATOM 1485 O O . PRO A 1 181 ? 23.499 -22.339 -14.139 1.00 38.97 181 PRO A O 1
#

Sequence (181 aa):
FQHSQPRIHSEKHSPNEKMEEVLEAINRLYDSFGHFACEFLKDFPRRSDKDNHSNLHRCMAPCFLSGQTSQKPIHVVTLMYNHRYSNPSFRSQYRSERDLSYSGTHDPFNIRHCRPALSCWATQLVRNHLHNAVGRLTQNNPLDPDFHVRLAASANKRSKKSHLITWDDLKNFGIEQLASP

Foldseek 3Di:
DDDDDDPPPDPPDDPVRVVVVVLVVCVVPHVDPVRVVCVLQPDADPPPDDGPDDPVSVPPNCCAAVVVDPDHPVNVLVCLQPPPQLADDPPDPLNCLQVLQLPLPDQLVPRPRNNSSVRVVVNVVVVVVVVVVLVVQCDPDPPDPLDDPVSVCVNVVNPPDDDDQDVVNVVVDDPVVSVDD

Organism: Armillaria tabescens (NCBI:txid1929756)